Protein AF-R9L566-F1 (afdb_monomer_lite)

Radius of gyration: 13.84 Å; chains: 1; bounding box: 35×28×33 Å

Organism: NCBI:txid1235795

Structure (mmCIF, N/CA/C/O backbone):
data_AF-R9L566-F1
#
_entry.id   AF-R9L566-F1
#
loop_
_atom_site.group_PDB
_atom_site.id
_atom_site.type_symbol
_atom_site.label_atom_id
_atom_site.label_alt_id
_atom_site.label_comp_id
_atom_site.label_asym_id
_atom_site.label_entity_id
_atom_site.label_seq_id
_atom_site.pdbx_PDB_ins_code
_atom_site.Cartn_x
_atom_site.Cartn_y
_atom_site.Cartn_z
_atom_site.occupancy
_atom_site.B_iso_or_equiv
_atom_site.auth_seq_id
_atom_site.auth_comp_id
_atom_site.auth_asym_id
_atom_site.auth_atom_id
_atom_site.pdbx_PDB_model_num
ATOM 1 N N . MET A 1 1 ? -11.263 -6.758 14.876 1.00 87.19 1 M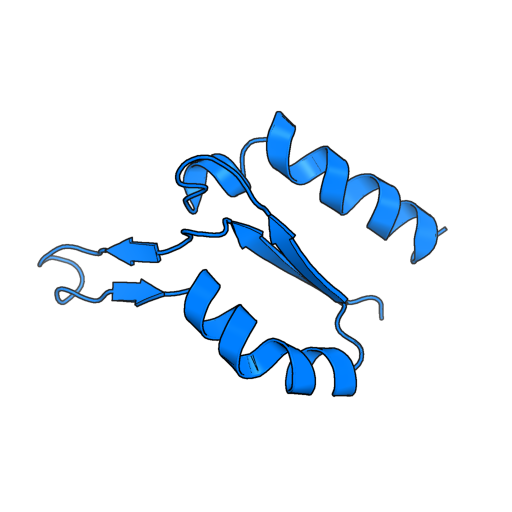ET A N 1
ATOM 2 C CA . MET A 1 1 ? -9.932 -6.116 14.887 1.00 87.19 1 MET A CA 1
ATOM 3 C C . MET A 1 1 ? -9.847 -5.185 13.694 1.00 87.19 1 MET A C 1
ATOM 5 O O . MET A 1 1 ? -10.266 -5.624 12.624 1.00 87.19 1 MET A O 1
ATOM 9 N N . PRO A 1 2 ? -9.355 -3.950 13.864 1.00 93.38 2 PRO A N 1
ATOM 10 C CA . PRO A 1 2 ? -9.095 -3.037 12.754 1.00 93.38 2 PRO A CA 1
ATOM 11 C C . PRO A 1 2 ? -8.055 -3.611 11.792 1.00 93.38 2 PRO A C 1
ATOM 13 O O . PRO A 1 2 ? -7.072 -4.209 12.234 1.00 93.38 2 PRO A O 1
ATOM 16 N N . LYS A 1 3 ? -8.280 -3.458 10.485 1.00 96.50 3 LYS A N 1
ATOM 17 C CA . LYS A 1 3 ? -7.400 -3.988 9.437 1.00 96.50 3 LYS A CA 1
ATOM 18 C C . LYS A 1 3 ? -7.231 -2.953 8.328 1.00 96.50 3 LYS A C 1
ATOM 20 O O . LYS A 1 3 ? -8.214 -2.574 7.700 1.00 96.50 3 LYS A O 1
ATOM 25 N N . LEU A 1 4 ? -5.994 -2.537 8.083 1.00 97.62 4 LEU A N 1
ATOM 26 C CA . LEU A 1 4 ? -5.622 -1.608 7.018 1.00 97.62 4 LEU A CA 1
ATOM 27 C C . LEU A 1 4 ? -4.669 -2.305 6.050 1.00 97.62 4 LEU A C 1
ATOM 29 O O . LEU A 1 4 ? -3.670 -2.885 6.473 1.00 97.62 4 LEU A O 1
ATOM 33 N N . ALA A 1 5 ? -4.959 -2.209 4.757 1.00 98.06 5 ALA A N 1
ATOM 34 C CA . ALA A 1 5 ? -4.034 -2.524 3.680 1.00 98.06 5 ALA A CA 1
ATOM 35 C C . ALA A 1 5 ? -3.708 -1.240 2.913 1.00 98.06 5 ALA A C 1
ATOM 37 O O . ALA A 1 5 ? -4.606 -0.475 2.561 1.00 98.06 5 ALA A O 1
ATOM 38 N N . PHE A 1 6 ? -2.432 -0.997 2.629 1.00 98.19 6 PHE A N 1
ATOM 39 C CA . PHE A 1 6 ? -2.029 0.144 1.817 1.00 98.19 6 PHE A CA 1
ATOM 40 C C . PHE A 1 6 ? -0.811 -0.177 0.957 1.00 98.19 6 PHE A C 1
ATOM 42 O O . PHE A 1 6 ? -0.017 -1.052 1.299 1.00 98.19 6 PHE A O 1
ATOM 49 N N . ALA A 1 7 ? -0.678 0.535 -0.157 1.00 98.62 7 ALA A N 1
ATOM 50 C CA . ALA A 1 7 ? 0.491 0.477 -1.028 1.00 98.62 7 ALA A CA 1
ATOM 51 C C . ALA A 1 7 ? 0.614 1.768 -1.841 1.00 98.62 7 ALA A C 1
ATOM 53 O O . ALA A 1 7 ? -0.359 2.510 -1.991 1.00 98.62 7 ALA A O 1
ATOM 54 N N . GLY A 1 8 ? 1.795 2.024 -2.398 1.00 98.44 8 GLY A N 1
ATOM 55 C CA . GLY A 1 8 ? 1.977 3.077 -3.395 1.00 98.44 8 GLY A CA 1
ATOM 56 C C . GLY A 1 8 ? 1.243 2.774 -4.704 1.00 98.44 8 GLY A C 1
ATOM 57 O O . GLY A 1 8 ? 1.046 1.614 -5.064 1.00 98.44 8 GLY A O 1
ATOM 58 N N . GLU A 1 9 ? 0.842 3.803 -5.454 1.00 98.12 9 GLU A N 1
ATOM 59 C CA . GLU A 1 9 ? 0.125 3.624 -6.725 1.00 98.12 9 GLU A CA 1
ATOM 60 C C . GLU A 1 9 ? 0.893 2.823 -7.792 1.00 98.12 9 GLU A C 1
ATOM 62 O O . GLU A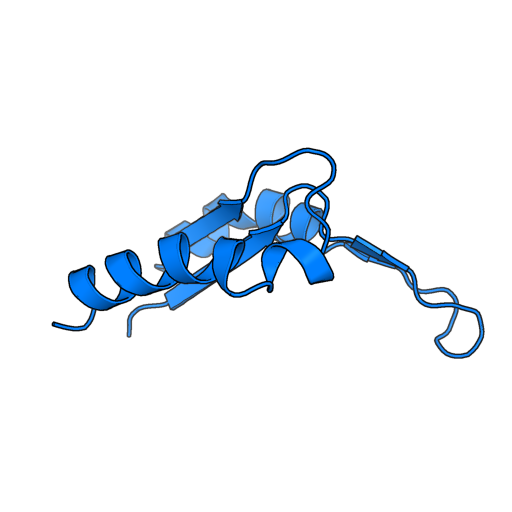 1 9 ? 0.262 2.218 -8.667 1.00 98.12 9 GLU A O 1
ATOM 67 N N . ALA A 1 10 ? 2.221 2.788 -7.695 1.00 98.19 10 ALA A N 1
ATOM 68 C CA . ALA A 1 10 ? 3.130 2.065 -8.573 1.00 98.19 10 ALA A CA 1
ATOM 69 C C . ALA A 1 10 ? 3.934 0.997 -7.805 1.00 98.19 10 ALA A C 1
ATOM 71 O O . ALA A 1 10 ? 5.042 0.651 -8.213 1.00 98.19 10 ALA A O 1
ATOM 72 N N . ASP A 1 11 ? 3.402 0.487 -6.686 1.00 98.38 11 ASP A N 1
ATOM 73 C CA . ASP A 1 11 ? 4.052 -0.543 -5.871 1.00 98.38 11 ASP A CA 1
ATOM 74 C C . ASP A 1 11 ? 4.134 -1.881 -6.620 1.00 98.38 11 ASP A C 1
ATOM 76 O O . ASP A 1 11 ? 3.227 -2.722 -6.601 1.00 98.38 11 ASP A O 1
ATOM 80 N N . ARG A 1 12 ? 5.256 -2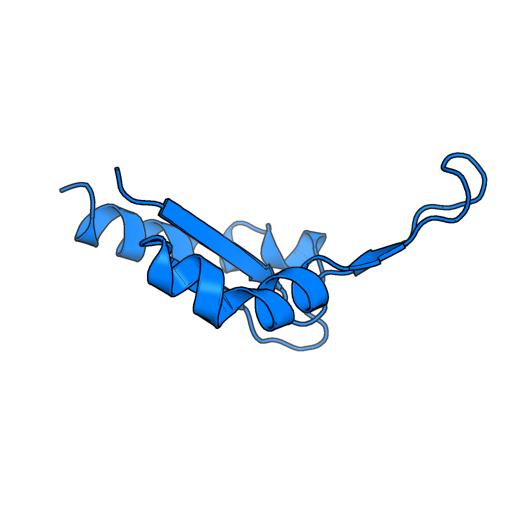.031 -7.321 1.00 97.88 12 ARG A N 1
ATOM 81 C CA . ARG A 1 12 ? 5.633 -3.201 -8.092 1.00 97.88 12 ARG A CA 1
ATOM 82 C C . ARG A 1 12 ? 7.111 -3.479 -7.861 1.00 97.88 12 ARG A C 1
ATOM 84 O O . ARG A 1 12 ? 7.963 -2.646 -8.165 1.00 97.88 12 ARG A O 1
ATOM 91 N N . ILE A 1 13 ? 7.417 -4.678 -7.382 1.00 97.12 13 ILE A N 1
ATOM 92 C CA . ILE A 1 13 ? 8.785 -5.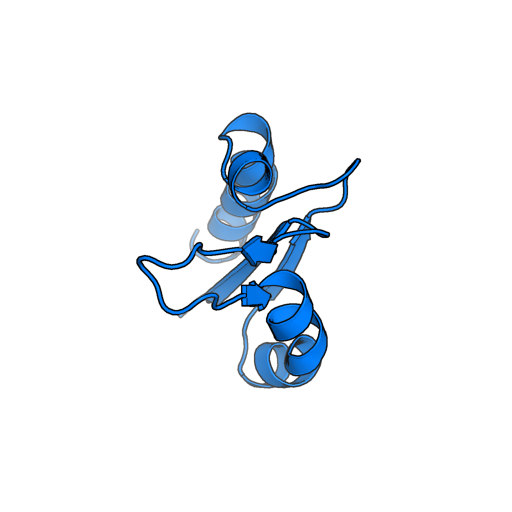130 -7.133 1.00 97.12 13 ILE A CA 1
ATOM 93 C C . ILE A 1 13 ? 9.161 -6.127 -8.223 1.00 97.12 13 ILE A C 1
ATOM 95 O O . ILE A 1 13 ? 8.498 -7.150 -8.402 1.00 97.12 13 ILE A O 1
ATOM 99 N N . VAL A 1 14 ? 10.222 -5.827 -8.970 1.00 96.00 14 VAL A N 1
ATOM 100 C CA . VAL A 1 14 ? 10.776 -6.733 -9.981 1.00 96.00 14 VAL A CA 1
ATOM 101 C C . VAL A 1 14 ? 12.005 -7.399 -9.394 1.00 96.00 14 VAL A C 1
ATOM 103 O O . VAL A 1 14 ? 13.021 -6.749 -9.154 1.00 96.00 14 VAL A O 1
ATOM 106 N N . TYR A 1 15 ? 11.914 -8.701 -9.170 1.00 95.50 15 TYR A N 1
ATOM 107 C CA . TYR A 1 15 ? 13.037 -9.488 -8.708 1.00 95.50 15 TYR A CA 1
ATOM 108 C C . TYR A 1 15 ? 13.815 -10.070 -9.892 1.00 95.50 15 TYR A C 1
ATOM 110 O O . TYR A 1 15 ? 13.233 -10.564 -10.857 1.00 95.50 15 TYR A O 1
ATOM 118 N N . GLY A 1 16 ? 15.146 -10.003 -9.816 1.00 94.94 16 GLY A N 1
ATOM 119 C CA . GLY A 1 16 ? 16.050 -10.491 -10.859 1.00 94.94 16 GLY A CA 1
ATOM 120 C C . GLY A 1 16 ? 16.170 -12.019 -10.926 1.00 94.94 16 GLY A C 1
ATOM 121 O O . GLY A 1 16 ? 15.408 -12.768 -10.315 1.00 94.94 16 GLY A O 1
ATOM 122 N N . GLU A 1 17 ? 17.166 -12.499 -11.671 1.00 94.12 17 GLU A N 1
ATOM 123 C CA . GLU A 1 17 ? 17.351 -13.932 -11.963 1.00 94.12 17 GLU A CA 1
ATOM 124 C C . GLU A 1 17 ? 17.534 -14.796 -10.712 1.00 94.12 17 GLU A C 1
ATOM 126 O O . GLU A 1 17 ? 16.965 -15.882 -10.637 1.00 94.12 17 GLU A O 1
ATOM 131 N N . ASN A 1 18 ? 18.217 -14.265 -9.693 1.00 94.88 18 ASN A N 1
ATOM 132 C CA . ASN A 1 18 ? 18.429 -14.929 -8.399 1.00 94.88 18 ASN A CA 1
ATOM 133 C C . ASN A 1 18 ? 17.125 -15.258 -7.652 1.00 94.88 18 ASN A C 1
ATOM 135 O O . ASN A 1 18 ? 17.133 -16.008 -6.682 1.00 94.88 18 ASN A O 1
ATOM 139 N N . PHE A 1 19 ? 16.009 -14.694 -8.106 1.00 92.50 19 PHE A N 1
ATOM 140 C CA . PHE A 1 19 ? 14.681 -14.824 -7.521 1.00 92.50 19 PHE A CA 1
ATOM 141 C C . PHE A 1 19 ? 13.648 -15.255 -8.578 1.00 92.50 19 PHE A C 1
ATOM 143 O O . PHE A 1 19 ? 12.461 -14.952 -8.467 1.00 92.50 19 PHE A O 1
ATOM 150 N N . GLY A 1 20 ? 14.094 -15.925 -9.647 1.00 94.50 20 GLY A N 1
ATOM 151 C CA . GLY A 1 20 ? 13.206 -16.515 -10.651 1.00 94.50 20 GLY A CA 1
ATOM 152 C C . GLY A 1 20 ? 12.560 -15.519 -11.618 1.00 94.50 20 GLY A C 1
ATOM 153 O O . GLY A 1 20 ? 11.585 -15.875 -12.273 1.00 94.50 20 GLY A O 1
ATOM 154 N N . ARG A 1 21 ? 13.087 -14.290 -11.732 1.00 95.50 21 ARG A N 1
ATOM 155 C CA . ARG A 1 21 ? 12.543 -13.228 -12.606 1.00 95.50 21 ARG A CA 1
ATOM 156 C C . ARG A 1 21 ? 11.077 -12.874 -12.296 1.00 95.50 21 ARG A C 1
ATOM 158 O O . ARG A 1 21 ? 10.303 -12.529 -13.190 1.00 95.50 21 ARG A O 1
ATOM 165 N N . VAL A 1 22 ? 10.679 -12.986 -11.029 1.00 97.12 22 VAL A N 1
ATOM 166 C CA . VAL A 1 22 ? 9.298 -12.760 -10.587 1.00 97.12 22 VAL A CA 1
ATOM 167 C C . VAL A 1 22 ? 9.015 -11.268 -10.427 1.00 97.12 22 VAL A C 1
ATOM 169 O O . VAL A 1 22 ? 9.824 -10.505 -9.905 1.00 97.12 22 VAL A O 1
ATOM 172 N N . THR A 1 23 ? 7.821 -10.854 -10.842 1.00 97.19 23 THR A N 1
ATOM 173 C CA . THR A 1 23 ? 7.251 -9.552 -10.484 1.00 97.19 23 THR A CA 1
ATOM 174 C C . THR A 1 23 ? 6.211 -9.744 -9.389 1.00 97.19 23 THR A C 1
ATOM 176 O O . THR A 1 23 ? 5.280 -10.528 -9.561 1.00 97.19 23 THR A O 1
ATOM 179 N N . VAL A 1 24 ? 6.322 -8.974 -8.310 1.00 97.44 24 VAL A N 1
ATOM 180 C CA . VAL A 1 24 ? 5.269 -8.826 -7.302 1.00 97.44 24 VAL A CA 1
ATOM 181 C C . VAL A 1 24 ? 4.570 -7.490 -7.542 1.00 97.44 24 VAL A C 1
ATOM 183 O O . VAL A 1 24 ? 5.159 -6.435 -7.334 1.00 97.44 24 VAL A O 1
ATOM 186 N N . ASP A 1 25 ? 3.330 -7.537 -8.027 1.00 98.12 25 ASP A N 1
ATOM 187 C CA . ASP A 1 25 ? 2.493 -6.357 -8.281 1.00 98.12 25 ASP A CA 1
ATOM 188 C C . ASP A 1 25 ? 1.503 -6.152 -7.125 1.00 98.12 25 ASP A C 1
ATOM 190 O O . ASP A 1 25 ? 0.384 -6.674 -7.133 1.00 98.12 25 ASP A O 1
ATOM 194 N N . ILE A 1 26 ? 1.949 -5.432 -6.093 1.00 98.50 26 ILE A N 1
ATOM 195 C CA . ILE A 1 26 ? 1.174 -5.204 -4.869 1.00 98.50 26 ILE A CA 1
ATOM 196 C C . ILE A 1 26 ? 0.021 -4.243 -5.161 1.00 98.50 26 ILE A C 1
ATOM 198 O O . ILE A 1 26 ? -1.125 -4.519 -4.798 1.00 98.50 26 ILE A O 1
ATOM 202 N N . ALA A 1 27 ? 0.302 -3.141 -5.861 1.00 98.31 27 ALA A N 1
ATOM 203 C CA . ALA A 1 27 ? -0.703 -2.140 -6.195 1.00 98.31 27 ALA A CA 1
ATOM 204 C C . ALA A 1 27 ? -1.811 -2.723 -7.088 1.00 98.31 27 ALA A C 1
ATOM 206 O O . ALA A 1 27 ? -2.996 -2.469 -6.858 1.00 98.31 27 ALA A O 1
ATOM 207 N N . GLY A 1 28 ? -1.451 -3.534 -8.086 1.00 98.31 28 GLY A N 1
ATOM 208 C CA . GLY A 1 28 ? -2.409 -4.238 -8.934 1.00 98.31 28 GLY A CA 1
ATOM 209 C C . GLY A 1 28 ? -3.252 -5.247 -8.154 1.00 98.31 28 GLY A C 1
ATOM 210 O O . GLY A 1 28 ? -4.476 -5.274 -8.307 1.00 98.31 28 GLY A O 1
ATOM 211 N N . ALA A 1 29 ? -2.631 -6.034 -7.266 1.00 98.38 29 ALA A N 1
ATOM 212 C CA . ALA A 1 29 ? -3.344 -6.998 -6.431 1.00 98.38 29 ALA A CA 1
ATOM 213 C C . ALA A 1 29 ? -4.336 -6.323 -5.470 1.00 98.38 29 ALA A C 1
ATOM 215 O O . ALA A 1 29 ? -5.474 -6.788 -5.358 1.00 98.38 29 ALA A O 1
ATOM 216 N N . LEU A 1 30 ? -3.943 -5.223 -4.817 1.00 98.31 30 LEU A N 1
ATOM 217 C CA . LEU A 1 30 ? -4.834 -4.469 -3.933 1.00 98.31 30 LEU A CA 1
ATOM 218 C C . LEU A 1 30 ? -6.003 -3.858 -4.703 1.00 98.31 30 LEU A C 1
ATOM 220 O O . LEU A 1 30 ? -7.141 -4.079 -4.308 1.00 98.31 30 LEU A O 1
ATOM 224 N N . ARG A 1 31 ? -5.758 -3.183 -5.833 1.00 98.38 31 ARG A N 1
ATOM 225 C CA . ARG A 1 31 ? -6.837 -2.606 -6.659 1.00 98.38 31 ARG A CA 1
ATOM 226 C C . ARG A 1 31 ? -7.836 -3.661 -7.121 1.00 98.38 31 ARG A C 1
ATOM 228 O O . ARG A 1 31 ? -9.041 -3.465 -7.017 1.00 98.38 31 ARG A O 1
ATOM 235 N N . LYS A 1 32 ? -7.342 -4.804 -7.605 1.00 98.56 32 LYS A N 1
ATOM 236 C CA . LYS A 1 32 ? -8.196 -5.899 -8.083 1.00 98.56 32 LYS A CA 1
ATOM 237 C C . LYS A 1 32 ? -9.101 -6.453 -6.980 1.00 98.56 32 LYS A C 1
ATOM 239 O O . LYS A 1 32 ? -10.240 -6.815 -7.257 1.00 98.56 32 LYS A O 1
ATOM 244 N N . ASN A 1 33 ? -8.585 -6.559 -5.756 1.00 98.44 33 ASN A N 1
ATOM 245 C CA . ASN A 1 33 ? -9.280 -7.208 -4.644 1.00 98.44 33 ASN A CA 1
ATOM 246 C C . ASN A 1 33 ? -9.892 -6.222 -3.643 1.00 98.44 33 ASN A C 1
ATOM 248 O O . ASN A 1 33 ? -10.468 -6.662 -2.651 1.00 98.44 33 ASN A O 1
ATOM 252 N N . GLU A 1 34 ? -9.799 -4.914 -3.883 1.00 98.38 34 GLU A N 1
ATOM 253 C CA . GLU A 1 34 ? -10.295 -3.880 -2.975 1.00 98.38 34 GLU A CA 1
ATOM 254 C C . GLU A 1 34 ? -11.764 -4.092 -2.567 1.00 98.38 34 GLU A C 1
ATOM 256 O O . GLU A 1 34 ? -12.031 -4.063 -1.363 1.00 98.38 34 GLU A O 1
ATOM 261 N N . PRO A 1 35 ? -12.712 -4.390 -3.482 1.00 98.38 35 PRO A N 1
ATOM 262 C CA . PRO A 1 35 ? -14.097 -4.645 -3.087 1.00 98.38 35 PRO A CA 1
ATOM 263 C C . PRO A 1 35 ? -14.221 -5.813 -2.100 1.00 98.38 35 PRO A C 1
ATOM 265 O O . PRO A 1 35 ? -14.911 -5.704 -1.089 1.00 98.38 35 PRO A O 1
ATOM 268 N N . THR A 1 36 ? -13.504 -6.908 -2.355 1.00 98.50 36 THR A N 1
ATOM 269 C CA . THR A 1 36 ? -13.489 -8.102 -1.501 1.00 98.50 36 THR A CA 1
ATOM 270 C C . THR A 1 36 ? -12.853 -7.815 -0.141 1.00 98.50 36 THR A C 1
ATOM 272 O O . THR A 1 36 ? -13.377 -8.221 0.894 1.00 98.50 36 THR A O 1
ATOM 275 N N . LEU A 1 37 ? -11.740 -7.079 -0.116 1.00 98.44 37 LEU A N 1
ATOM 276 C CA . LEU A 1 37 ? -11.079 -6.661 1.120 1.00 98.44 37 LEU A CA 1
ATOM 277 C C . LEU A 1 37 ? -12.021 -5.807 1.979 1.00 98.44 37 LEU A C 1
ATOM 279 O O . LEU A 1 37 ? -12.193 -6.096 3.165 1.00 98.44 37 LEU A O 1
ATOM 283 N N . ARG A 1 38 ? -12.701 -4.829 1.369 1.00 97.75 38 ARG A N 1
ATOM 284 C CA . ARG A 1 38 ? -13.692 -3.984 2.049 1.00 97.75 38 ARG A CA 1
ATOM 285 C C . ARG A 1 38 ? -14.882 -4.786 2.572 1.00 97.75 38 ARG A C 1
ATOM 287 O O . ARG A 1 38 ? -15.286 -4.578 3.712 1.00 97.75 38 ARG A O 1
ATOM 294 N N . GLN A 1 39 ? -15.391 -5.757 1.810 1.00 98.12 39 GLN A N 1
ATOM 295 C CA . GLN A 1 39 ? -16.432 -6.684 2.286 1.00 98.12 39 GLN A CA 1
ATOM 296 C C . GLN A 1 39 ? -15.984 -7.486 3.515 1.00 98.12 39 GLN A C 1
ATOM 298 O O . GLN A 1 39 ? -16.780 -7.732 4.417 1.00 98.12 39 GLN A O 1
ATOM 303 N N . PHE A 1 40 ? -14.703 -7.846 3.595 1.00 97.69 40 PHE A N 1
ATOM 304 C CA . PHE A 1 40 ? -14.125 -8.493 4.773 1.00 97.69 40 PHE A CA 1
ATOM 305 C C . PHE A 1 40 ? -13.740 -7.520 5.897 1.00 97.69 40 PHE A C 1
ATOM 307 O O . PHE A 1 40 ? -13.090 -7.934 6.862 1.00 97.69 40 PHE A O 1
ATOM 314 N N . GLY A 1 41 ? -14.129 -6.247 5.811 1.00 97.12 41 GLY A N 1
ATOM 315 C CA . GLY A 1 41 ? -13.872 -5.238 6.837 1.00 97.12 41 GLY A CA 1
ATOM 316 C C . GLY A 1 41 ? -12.419 -4.773 6.888 1.00 97.12 41 GLY A C 1
ATOM 317 O O . GLY A 1 41 ? -11.897 -4.536 7.976 1.00 97.12 41 GLY A O 1
ATOM 318 N N . TRP A 1 42 ? -11.737 -4.732 5.742 1.00 98.06 42 TRP A N 1
ATOM 319 C CA . TRP A 1 42 ? -10.460 -4.037 5.599 1.00 98.06 42 TRP A CA 1
ATOM 320 C C . TRP A 1 42 ? -10.674 -2.637 5.035 1.00 98.06 42 TRP A C 1
ATOM 322 O O . TRP A 1 42 ? -11.401 -2.461 4.056 1.00 98.06 42 TRP A O 1
ATOM 332 N N . ASP A 1 43 ? -9.947 -1.670 5.576 1.00 98.06 43 ASP A N 1
ATOM 333 C CA . ASP A 1 43 ? -9.692 -0.419 4.878 1.00 98.06 43 ASP A CA 1
ATOM 334 C C . ASP A 1 43 ? -8.564 -0.621 3.870 1.00 98.06 43 ASP A C 1
ATOM 336 O O . ASP A 1 43 ? -7.572 -1.299 4.148 1.00 98.06 43 ASP A O 1
ATOM 340 N N . VAL A 1 44 ? -8.722 -0.037 2.684 1.00 98.25 44 VAL A N 1
ATOM 341 C CA . VAL A 1 44 ? -7.731 -0.101 1.607 1.00 98.25 44 VAL A CA 1
ATOM 342 C C . VAL A 1 44 ? -7.368 1.316 1.186 1.00 98.25 44 VAL A C 1
ATOM 344 O O . VAL A 1 44 ? -8.259 2.130 0.931 1.00 98.25 44 VAL A O 1
ATOM 347 N N . VAL A 1 45 ? -6.069 1.604 1.114 1.00 98.25 45 VAL A N 1
ATOM 348 C CA . VAL A 1 45 ? -5.535 2.901 0.683 1.00 98.25 45 VAL A CA 1
ATOM 349 C C . VAL A 1 45 ? -4.461 2.698 -0.382 1.00 98.25 45 VAL A C 1
ATOM 351 O O . VAL A 1 45 ? -3.424 2.093 -0.129 1.00 98.25 45 VAL A O 1
ATOM 354 N N . ILE A 1 46 ? -4.677 3.251 -1.573 1.00 98.31 46 ILE A N 1
ATOM 355 C CA . ILE A 1 46 ? -3.624 3.384 -2.584 1.00 98.31 46 ILE A CA 1
ATOM 356 C C . ILE A 1 46 ? -3.060 4.800 -2.482 1.00 98.31 46 ILE A C 1
ATOM 358 O O . ILE A 1 46 ? -3.785 5.765 -2.711 1.00 98.31 46 ILE A O 1
ATOM 362 N N . ILE A 1 47 ? -1.786 4.923 -2.111 1.00 98.38 47 ILE A N 1
ATOM 363 C CA . ILE A 1 47 ? -1.109 6.204 -1.899 1.00 98.38 47 ILE A CA 1
ATOM 364 C C . ILE A 1 47 ? -0.708 6.779 -3.268 1.00 98.38 47 ILE A C 1
ATOM 366 O O . ILE A 1 47 ? 0.1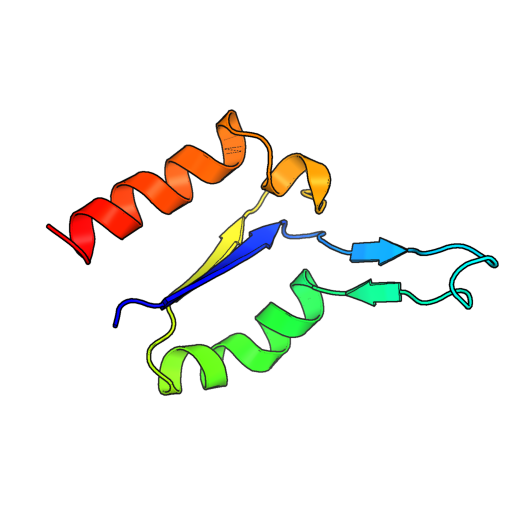43 6.181 -3.939 1.00 98.38 47 ILE A O 1
ATOM 370 N N . PRO A 1 48 ? -1.297 7.908 -3.703 1.00 97.19 48 PRO A N 1
ATOM 371 C CA . PRO A 1 48 ? -0.971 8.510 -4.989 1.00 97.19 48 PRO A CA 1
ATOM 372 C C . PRO A 1 48 ? 0.381 9.235 -4.946 1.00 97.19 48 PRO A C 1
ATOM 374 O O . PRO A 1 48 ? 0.868 9.617 -3.880 1.00 97.19 48 PRO A O 1
ATOM 377 N N . GLY A 1 49 ? 0.979 9.479 -6.113 1.00 93.69 49 GLY A N 1
ATOM 378 C CA . GLY A 1 49 ? 2.193 10.296 -6.240 1.00 93.69 49 GLY A CA 1
ATOM 379 C C . GLY A 1 49 ? 2.969 10.017 -7.525 1.00 93.69 49 GLY A C 1
ATOM 380 O O . GLY A 1 49 ? 2.668 9.075 -8.236 1.00 93.69 49 GLY A O 1
ATOM 381 N N . ASN A 1 50 ? 4.005 10.801 -7.835 1.00 89.75 50 ASN A N 1
ATOM 382 C CA . ASN A 1 50 ? 4.783 10.608 -9.066 1.00 89.75 50 ASN A CA 1
ATOM 383 C C . ASN A 1 50 ? 5.645 9.328 -9.005 1.00 89.75 50 ASN A C 1
ATOM 385 O O . ASN A 1 50 ? 6.789 9.353 -8.539 1.00 89.75 50 ASN A O 1
ATOM 389 N N . VAL A 1 51 ? 5.077 8.211 -9.471 1.00 93.50 51 VAL A N 1
ATOM 390 C CA . VAL A 1 51 ? 5.665 6.863 -9.402 1.00 93.50 51 VAL A CA 1
ATOM 391 C C . VAL A 1 51 ? 5.913 6.454 -7.946 1.00 93.50 51 VAL A C 1
ATOM 393 O O . VAL A 1 51 ? 7.057 6.277 -7.514 1.00 93.50 51 VAL A O 1
ATOM 396 N N . MET A 1 52 ? 4.831 6.360 -7.166 1.00 97.62 52 MET A N 1
ATOM 397 C CA . MET A 1 52 ? 4.879 5.903 -5.773 1.00 97.62 52 MET A CA 1
ATOM 398 C C . MET A 1 52 ? 5.107 4.385 -5.721 1.00 97.62 52 MET A C 1
ATOM 400 O O . MET A 1 52 ? 4.158 3.603 -5.699 1.00 97.62 52 MET A O 1
ATOM 404 N N . ASP A 1 53 ? 6.373 3.975 -5.768 1.00 97.88 53 ASP A N 1
ATOM 405 C CA . ASP A 1 53 ? 6.803 2.581 -5.633 1.00 97.88 53 ASP A CA 1
ATOM 406 C C . ASP A 1 53 ? 6.810 2.103 -4.170 1.00 97.88 53 ASP A C 1
ATOM 408 O O . ASP A 1 53 ? 6.529 2.865 -3.239 1.00 97.88 53 ASP A O 1
ATOM 412 N N . HIS A 1 54 ? 7.166 0.831 -3.974 1.00 97.88 54 HIS A N 1
ATOM 413 C CA . HIS A 1 54 ? 7.243 0.192 -2.663 1.00 97.88 54 HIS A CA 1
ATOM 414 C C . HIS A 1 54 ? 8.055 0.999 -1.643 1.00 97.88 54 HIS A C 1
ATOM 416 O O . HIS A 1 54 ? 7.615 1.250 -0.524 1.00 97.88 54 HIS A O 1
ATOM 422 N N . THR A 1 55 ? 9.255 1.432 -2.029 1.00 97.50 55 THR A N 1
ATOM 423 C CA . THR A 1 55 ? 10.198 2.065 -1.103 1.00 97.50 55 THR A CA 1
ATOM 424 C C . THR A 1 55 ? 9.753 3.465 -0.707 1.00 97.50 55 THR A C 1
ATOM 426 O O . THR A 1 55 ? 9.888 3.835 0.460 1.00 97.50 55 THR A O 1
ATOM 429 N N . LYS A 1 56 ? 9.183 4.226 -1.651 1.00 97.88 56 LYS A N 1
ATOM 430 C CA . LYS A 1 56 ? 8.653 5.574 -1.404 1.00 97.88 56 LYS A CA 1
ATOM 431 C C . LYS A 1 56 ? 7.390 5.539 -0.552 1.00 97.88 56 LYS A C 1
ATOM 433 O O . LYS A 1 56 ? 7.239 6.378 0.336 1.00 97.88 56 LYS A O 1
ATOM 438 N N . ALA A 1 57 ? 6.514 4.560 -0.791 1.00 98.00 57 ALA A N 1
ATOM 439 C CA . ALA A 1 57 ? 5.294 4.372 -0.013 1.00 98.00 57 ALA A CA 1
ATOM 440 C C . ALA A 1 57 ? 5.588 4.080 1.463 1.00 98.00 57 ALA A C 1
ATOM 442 O O . ALA A 1 57 ? 4.818 4.496 2.322 1.00 98.00 57 ALA A O 1
ATOM 443 N N . MET A 1 58 ? 6.704 3.400 1.750 1.00 97.38 58 MET A N 1
ATOM 444 C CA . MET A 1 58 ? 7.119 3.034 3.108 1.00 97.38 58 MET A CA 1
ATOM 445 C C . MET A 1 58 ? 7.976 4.099 3.810 1.00 97.38 58 MET A C 1
ATOM 447 O O . MET A 1 58 ? 8.285 3.929 4.990 1.00 97.38 58 MET A O 1
ATOM 451 N N . GLN A 1 59 ? 8.354 5.197 3.138 1.00 98.00 59 GLN A N 1
ATOM 452 C CA . GLN A 1 59 ? 9.072 6.288 3.806 1.00 98.00 59 GLN A CA 1
ATOM 453 C C . GLN A 1 59 ? 8.191 6.925 4.893 1.00 98.00 59 GLN A C 1
ATOM 455 O O . GLN A 1 59 ? 6.991 7.117 4.658 1.00 98.00 59 GLN A O 1
ATOM 460 N N . PRO A 1 60 ? 8.749 7.282 6.067 1.00 98.06 60 PRO A N 1
ATOM 461 C CA . PRO A 1 60 ? 7.984 7.851 7.176 1.00 98.06 60 PRO A CA 1
ATOM 462 C C . PRO A 1 60 ? 7.117 9.050 6.783 1.00 98.06 60 PRO A C 1
ATOM 464 O O . PRO A 1 60 ? 5.963 9.139 7.200 1.00 98.06 60 PRO A O 1
ATOM 467 N N . GLU A 1 61 ? 7.643 9.946 5.950 1.00 97.44 61 GLU A N 1
ATOM 468 C CA . GLU A 1 61 ? 6.951 11.157 5.501 1.00 97.44 61 GLU A CA 1
ATOM 469 C C . GLU A 1 61 ? 5.702 10.830 4.672 1.00 97.44 61 GLU A C 1
ATOM 471 O O . GLU A 1 61 ? 4.740 11.596 4.676 1.00 97.44 61 GLU A O 1
ATOM 476 N N . THR A 1 62 ? 5.698 9.676 4.003 1.00 97.62 62 THR A N 1
ATOM 477 C CA . THR A 1 62 ? 4.592 9.195 3.172 1.00 97.62 62 THR A CA 1
ATOM 478 C C . THR A 1 62 ? 3.599 8.362 3.980 1.00 97.62 62 THR A C 1
ATOM 480 O O . THR A 1 62 ? 2.389 8.571 3.891 1.00 97.62 62 THR A O 1
ATOM 483 N N . VAL A 1 63 ? 4.090 7.410 4.781 1.00 97.88 63 VAL A N 1
ATOM 484 C CA . VAL A 1 63 ? 3.235 6.404 5.427 1.00 97.88 63 VAL A CA 1
ATOM 485 C C . VAL A 1 63 ? 2.613 6.884 6.737 1.00 97.88 63 VAL A C 1
ATOM 487 O O . VAL A 1 63 ? 1.476 6.527 7.059 1.00 97.88 63 VAL A O 1
ATOM 490 N N . LEU A 1 64 ? 3.315 7.715 7.516 1.00 98.12 64 LEU A N 1
ATOM 491 C CA . LEU A 1 64 ? 2.809 8.165 8.815 1.00 98.12 64 LEU A CA 1
ATOM 492 C C . LEU A 1 64 ? 1.526 9.007 8.705 1.00 98.12 64 LEU A C 1
ATOM 494 O O . LEU A 1 64 ? 0.644 8.795 9.542 1.00 98.12 64 LEU A O 1
ATOM 498 N N . PRO A 1 65 ? 1.357 9.899 7.705 1.00 97.62 65 PRO A N 1
ATOM 499 C CA . PRO A 1 65 ? 0.088 10.591 7.471 1.00 97.62 65 PRO A CA 1
ATOM 500 C C . PRO A 1 65 ? -1.096 9.668 7.155 1.00 97.62 65 PRO A C 1
ATOM 502 O O . PRO A 1 65 ? -2.235 10.081 7.340 1.00 97.62 65 PRO A O 1
ATOM 505 N N . VAL A 1 66 ? -0.853 8.429 6.711 1.00 97.56 66 VAL A N 1
ATOM 506 C CA . VAL A 1 66 ? -1.903 7.428 6.462 1.00 97.56 66 VAL A CA 1
ATOM 507 C C . VAL A 1 66 ? -2.217 6.649 7.739 1.00 97.56 66 VAL A C 1
ATOM 509 O O . VAL A 1 66 ? -3.365 6.590 8.176 1.00 97.56 66 VAL A O 1
ATOM 512 N N . ILE A 1 67 ? -1.193 6.071 8.373 1.00 96.62 67 ILE A N 1
ATOM 513 C CA . ILE A 1 67 ? -1.386 5.139 9.492 1.00 96.62 67 ILE A CA 1
ATOM 514 C C . ILE A 1 67 ? -1.837 5.860 10.768 1.00 96.62 67 ILE A C 1
ATOM 516 O O . ILE A 1 67 ? -2.714 5.358 11.469 1.00 96.62 67 ILE A O 1
ATOM 520 N N . LYS A 1 68 ? -1.266 7.028 11.098 1.00 97.25 68 LYS A N 1
ATOM 521 C CA . LYS A 1 68 ? -1.565 7.723 12.365 1.00 97.25 68 LYS A CA 1
ATOM 522 C C . LYS A 1 68 ? -3.048 8.084 12.534 1.00 97.25 68 LYS A C 1
ATOM 524 O O . LYS A 1 68 ? -3.611 7.689 13.556 1.00 97.25 68 LYS A O 1
ATOM 529 N N . PRO A 1 69 ? -3.701 8.799 11.593 1.00 97.19 69 PRO A N 1
ATOM 530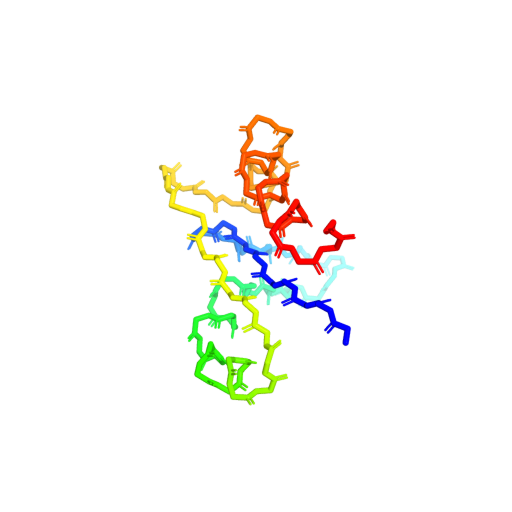 C CA . PRO A 1 69 ? -5.121 9.112 11.742 1.00 97.19 69 PRO A CA 1
ATOM 531 C C . PRO A 1 69 ? -5.995 7.854 11.706 1.00 97.19 69 PRO A C 1
ATOM 533 O O . PRO A 1 69 ? -6.978 7.787 12.438 1.00 97.19 69 PRO A O 1
ATOM 536 N N . TRP A 1 70 ? -5.620 6.835 10.923 1.00 97.62 70 TRP A N 1
ATOM 537 C CA . TRP A 1 70 ? -6.361 5.574 10.884 1.00 97.62 70 TRP A CA 1
ATOM 538 C C . TRP A 1 70 ? -6.333 4.842 12.231 1.00 97.62 70 TRP A C 1
ATOM 540 O O . TRP A 1 70 ? -7.383 4.429 12.719 1.00 97.62 70 TRP A O 1
ATOM 550 N N . LEU A 1 71 ? -5.161 4.728 12.867 1.00 95.88 71 LEU A N 1
ATOM 551 C CA . LEU A 1 71 ? -5.038 4.121 14.196 1.00 95.88 71 LEU A CA 1
ATOM 552 C C . LEU A 1 71 ? -5.842 4.903 15.238 1.00 95.88 71 LEU A C 1
ATOM 554 O O . LEU A 1 71 ? -6.580 4.295 16.008 1.00 95.88 71 LEU A O 1
ATOM 558 N N . ALA A 1 72 ? -5.738 6.236 15.235 1.00 96.12 72 ALA A N 1
ATOM 559 C CA . ALA A 1 72 ? -6.468 7.085 16.173 1.00 96.12 72 ALA A CA 1
ATOM 560 C C . ALA A 1 72 ? -7.994 6.949 16.041 1.00 96.12 72 ALA A C 1
ATOM 562 O O . ALA A 1 72 ? -8.693 7.068 17.036 1.00 96.12 72 ALA A O 1
ATOM 563 N N . ALA A 1 73 ? -8.507 6.679 14.839 1.00 95.31 73 ALA A N 1
ATOM 564 C CA . ALA A 1 73 ? -9.938 6.492 14.602 1.00 95.31 73 ALA A CA 1
ATOM 565 C C . ALA A 1 73 ? -10.456 5.080 14.933 1.00 95.31 73 ALA A C 1
ATOM 567 O O . ALA A 1 73 ? -11.666 4.886 15.016 1.00 95.31 73 ALA A O 1
ATOM 568 N N . ASN A 1 74 ? -9.570 4.086 15.058 1.00 93.75 74 ASN A N 1
ATOM 569 C CA . ASN A 1 74 ? -9.958 2.672 15.137 1.00 93.75 74 ASN A CA 1
ATOM 570 C C . ASN A 1 74 ? -9.505 1.946 16.416 1.00 93.75 74 ASN A C 1
ATOM 572 O O . ASN A 1 74 ? -9.947 0.820 16.653 1.00 93.75 74 ASN A O 1
ATOM 576 N N . LEU A 1 75 ? -8.591 2.526 17.201 1.00 81.62 75 LEU A N 1
ATOM 577 C CA . LEU A 1 75 ? -8.000 1.895 18.393 1.00 81.62 75 LEU A CA 1
ATOM 578 C C . LEU A 1 75 ? -7.979 2.790 19.641 1.00 81.62 75 LEU A C 1
ATOM 580 O O . LEU A 1 75 ? -7.575 2.312 20.702 1.00 81.62 75 LEU A O 1
ATOM 584 N N . LEU A 1 76 ? -8.382 4.055 19.515 1.00 58.44 76 LEU A N 1
ATOM 585 C CA . LEU A 1 76 ? -8.654 4.960 20.635 1.00 58.44 76 LEU A CA 1
ATOM 586 C C . LEU A 1 76 ? -10.168 5.121 20.778 1.00 58.44 76 LEU A C 1
ATOM 588 O O . LEU A 1 76 ? -10.616 5.255 21.937 1.00 58.44 76 LEU A O 1
#

pLDDT: mean 96.27, std 5.12, range [58.44, 98.62]

Secondary structure (DSSP, 8-state):
---EEEEETT-EEE--GGGTT-EEEHHHHHHHHHHHHHHTT-EEEEE-STT--HHHHTSHHHHHHHHHHHHHHHH-

Sequence (76 aa):
MPKLAFAGEADRIVYGENFGRVTVDIAGALRKNEPTLRQFGWDVVIIPGNVMDHTKAMQPETVLPVIKPWLAANLL

Foldseek 3Di:
DAAEDEAECQAKDADDVVVPRDIDRRNVVCVVCVVVCVVVRYHYYHQYDDNRYRVNCPPCVNPVVPVVVSCVVPPD